Protein AF-A0A661KTC1-F1 (afdb_monomer)

Mean predicted aligned error: 4.04 Å

Structure (mmCIF, N/CA/C/O backbone):
data_AF-A0A661KTC1-F1
#
_entry.id   AF-A0A661KTC1-F1
#
loop_
_atom_site.group_PDB
_atom_site.id
_atom_site.type_symbol
_atom_site.label_atom_id
_atom_site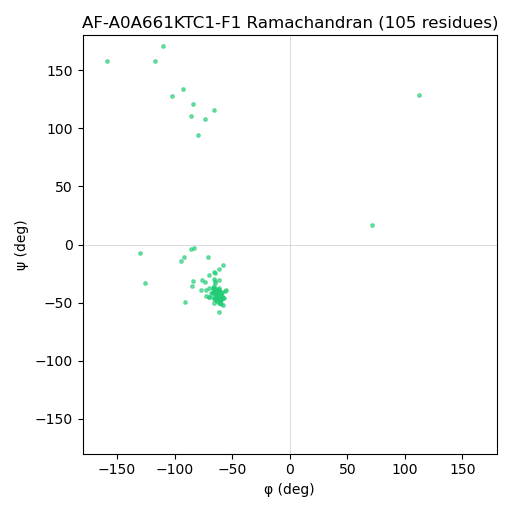.label_alt_id
_atom_site.label_comp_id
_atom_site.label_asym_id
_atom_site.label_entity_id
_atom_site.label_seq_id
_atom_site.pdbx_PDB_ins_code
_atom_site.Cartn_x
_atom_site.Cartn_y
_atom_site.Cartn_z
_atom_site.occupancy
_atom_site.B_iso_or_equiv
_atom_site.auth_seq_id
_atom_site.auth_comp_id
_atom_site.auth_asym_id
_atom_site.auth_atom_id
_atom_site.pdbx_PDB_model_num
ATOM 1 N N . ALA A 1 1 ? 2.554 10.749 15.827 1.00 70.44 1 ALA A N 1
ATOM 2 C CA . ALA A 1 1 ? 2.036 9.376 15.628 1.00 70.44 1 ALA A CA 1
ATOM 3 C C . ALA A 1 1 ? 2.575 8.736 14.343 1.00 70.44 1 ALA A C 1
ATOM 5 O O . ALA A 1 1 ? 3.370 7.815 14.450 1.00 70.44 1 ALA A O 1
ATOM 6 N N . VAL A 1 2 ? 2.234 9.248 13.149 1.00 86.50 2 VAL A N 1
ATOM 7 C CA . VAL A 1 2 ? 2.610 8.632 11.852 1.00 86.50 2 VAL A CA 1
ATOM 8 C C . VAL A 1 2 ? 4.127 8.470 11.661 1.00 86.50 2 VAL A C 1
ATOM 10 O O . VAL A 1 2 ? 4.590 7.361 11.417 1.00 86.50 2 VAL A O 1
ATOM 13 N N . GLY A 1 3 ? 4.915 9.537 11.845 1.00 90.12 3 GLY A N 1
ATOM 14 C CA . GLY A 1 3 ? 6.377 9.471 11.680 1.00 90.12 3 GLY A CA 1
ATOM 15 C C . GLY A 1 3 ? 7.072 8.503 12.649 1.00 90.12 3 GLY A C 1
ATOM 16 O O . GLY A 1 3 ? 7.975 7.777 12.253 1.00 90.12 3 GLY A O 1
ATOM 17 N N . GLY A 1 4 ? 6.595 8.421 13.896 1.00 93.75 4 GLY A N 1
ATOM 18 C CA . GLY A 1 4 ? 7.122 7.474 14.886 1.00 93.75 4 GLY A CA 1
ATOM 19 C C . GLY A 1 4 ? 6.837 6.014 14.519 1.00 93.75 4 GLY A C 1
ATOM 20 O O . GLY A 1 4 ? 7.722 5.172 14.628 1.00 93.75 4 GLY A O 1
ATOM 21 N N . GLY A 1 5 ? 5.634 5.718 14.012 1.00 89.88 5 GLY A N 1
ATOM 22 C CA . GLY A 1 5 ? 5.294 4.380 13.516 1.00 89.88 5 GLY A CA 1
ATOM 23 C C . GLY A 1 5 ? 6.127 3.969 12.298 1.00 89.88 5 GLY A C 1
ATOM 24 O O . GLY A 1 5 ? 6.586 2.830 12.225 1.00 89.88 5 GLY A O 1
ATOM 25 N N . LEU A 1 6 ? 6.386 4.908 11.379 1.00 90.31 6 LEU A N 1
ATOM 26 C CA . LEU A 1 6 ? 7.266 4.683 10.230 1.00 90.31 6 LEU A CA 1
ATOM 27 C C . LEU A 1 6 ? 8.693 4.334 10.672 1.00 90.31 6 LEU A C 1
ATOM 29 O O . LEU A 1 6 ? 9.260 3.366 10.173 1.00 90.31 6 LEU A O 1
ATOM 33 N N . MET A 1 7 ? 9.253 5.086 11.623 1.00 92.00 7 MET A N 1
ATOM 34 C CA . MET A 1 7 ? 10.597 4.822 12.146 1.00 92.00 7 MET A CA 1
ATOM 35 C C . MET A 1 7 ? 10.693 3.468 12.854 1.00 92.00 7 MET A C 1
ATOM 37 O O . MET A 1 7 ? 11.688 2.769 12.693 1.00 92.00 7 MET A O 1
ATOM 41 N N . ALA A 1 8 ? 9.664 3.083 13.611 1.00 92.88 8 ALA A N 1
ATOM 42 C CA . ALA A 1 8 ? 9.680 1.842 14.380 1.00 92.88 8 ALA A CA 1
ATOM 43 C C . ALA A 1 8 ? 9.435 0.584 13.524 1.00 92.88 8 ALA A C 1
ATOM 45 O O . ALA A 1 8 ? 10.062 -0.445 13.761 1.00 92.88 8 ALA A O 1
ATOM 46 N N . PHE A 1 9 ? 8.532 0.645 12.536 1.00 92.38 9 PHE A N 1
ATOM 47 C CA . PHE A 1 9 ? 8.034 -0.557 11.843 1.00 92.38 9 PHE A CA 1
ATOM 48 C C . PHE A 1 9 ? 8.072 -0.479 10.309 1.00 92.38 9 PHE A C 1
ATOM 50 O O . PHE A 1 9 ? 7.822 -1.480 9.634 1.00 92.38 9 PHE A O 1
ATOM 57 N N . GLY A 1 10 ? 8.397 0.680 9.732 1.00 90.50 10 GLY A N 1
ATOM 58 C CA . GLY A 1 10 ? 8.311 0.916 8.289 1.00 90.50 10 GLY A CA 1
ATOM 59 C C . GLY A 1 10 ? 9.340 0.162 7.447 1.00 90.50 10 GLY A C 1
ATOM 60 O O . GLY A 1 10 ? 9.064 -0.153 6.290 1.00 90.50 10 GLY A O 1
ATOM 61 N N . ALA A 1 11 ? 10.498 -0.178 8.018 1.00 92.12 11 ALA A N 1
ATOM 62 C CA . ALA A 1 11 ? 11.617 -0.772 7.282 1.00 92.12 11 ALA A CA 1
A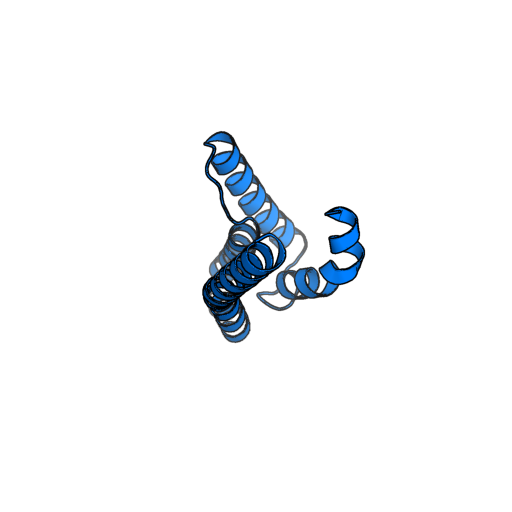TOM 63 C C . ALA A 1 11 ? 11.234 -2.063 6.530 1.00 92.12 11 ALA A C 1
ATOM 65 O O . ALA A 1 11 ? 11.620 -2.247 5.376 1.00 92.12 11 ALA A O 1
ATOM 66 N N . ASN A 1 12 ? 10.415 -2.924 7.142 1.00 90.69 12 ASN A N 1
ATOM 67 C CA . ASN A 1 12 ? 9.994 -4.194 6.538 1.00 90.69 12 ASN A CA 1
ATOM 68 C C . ASN A 1 12 ? 9.096 -3.990 5.305 1.00 90.69 12 ASN A C 1
ATOM 70 O O . ASN A 1 12 ? 9.202 -4.719 4.314 1.00 90.69 12 ASN A O 1
ATOM 74 N N . VAL A 1 13 ? 8.223 -2.979 5.353 1.00 91.00 13 VAL A N 1
ATOM 75 C CA . VAL A 1 13 ? 7.316 -2.648 4.246 1.00 91.00 13 VAL A CA 1
ATOM 76 C C . VAL A 1 13 ? 8.098 -2.006 3.104 1.00 91.00 13 VAL A C 1
ATOM 78 O O . VAL A 1 13 ? 7.935 -2.415 1.956 1.00 91.00 13 VAL A O 1
ATOM 81 N N . ILE A 1 14 ? 8.999 -1.070 3.424 1.00 92.38 14 ILE A N 1
ATOM 82 C CA . ILE A 1 14 ? 9.869 -0.411 2.438 1.00 92.38 14 ILE A CA 1
ATOM 83 C C . ILE A 1 14 ? 10.708 -1.452 1.696 1.00 92.38 14 ILE A C 1
ATOM 85 O O . ILE A 1 14 ? 10.737 -1.442 0.469 1.00 92.38 14 ILE A O 1
ATOM 89 N N . LYS A 1 15 ? 11.310 -2.403 2.420 1.00 91.50 15 LYS A N 1
ATOM 90 C CA . LYS A 1 15 ? 12.074 -3.498 1.812 1.00 91.50 15 LYS A CA 1
ATOM 91 C C . LYS A 1 15 ? 11.218 -4.349 0.871 1.00 91.50 15 LYS A C 1
ATOM 93 O O . LYS A 1 15 ? 11.641 -4.688 -0.228 1.00 91.50 15 LYS A O 1
ATOM 98 N N . THR A 1 16 ? 9.986 -4.661 1.274 1.00 90.50 16 THR A N 1
ATOM 99 C CA . THR A 1 16 ? 9.081 -5.475 0.450 1.00 90.50 16 THR A CA 1
ATOM 100 C C . THR A 1 16 ? 8.722 -4.792 -0.863 1.00 90.50 16 THR A C 1
ATOM 102 O O . THR A 1 16 ? 8.768 -5.430 -1.911 1.00 90.50 16 THR A O 1
ATOM 105 N N . ILE A 1 17 ? 8.414 -3.499 -0.823 1.00 90.69 17 ILE A N 1
ATOM 106 C CA . ILE A 1 17 ? 8.074 -2.736 -2.029 1.00 90.69 17 ILE A CA 1
ATOM 107 C C . ILE A 1 17 ? 9.324 -2.491 -2.889 1.00 90.69 17 ILE A C 1
ATOM 109 O O . ILE A 1 17 ? 9.245 -2.578 -4.111 1.00 90.69 17 ILE A O 1
ATOM 113 N N . GLY A 1 18 ? 10.464 -2.209 -2.252 1.00 87.56 18 GLY A N 1
ATOM 114 C CA . GLY A 1 18 ? 11.716 -1.840 -2.913 1.00 87.56 18 GLY A CA 1
ATOM 115 C C . GLY A 1 18 ? 12.445 -2.992 -3.603 1.00 87.56 18 GLY A C 1
ATOM 116 O O . GLY A 1 18 ? 13.098 -2.770 -4.620 1.00 87.56 18 GLY A O 1
ATOM 117 N N . GLU A 1 19 ? 12.341 -4.207 -3.059 1.00 88.62 19 GLU A N 1
ATOM 118 C CA . GLU A 1 19 ? 13.190 -5.332 -3.475 1.00 88.62 19 GLU A CA 1
ATOM 119 C C . GLU A 1 19 ? 12.397 -6.578 -3.891 1.00 88.62 19 GLU A C 1
ATOM 121 O O . GLU A 1 19 ? 12.832 -7.304 -4.782 1.00 88.62 19 GLU A O 1
ATOM 126 N N . ASN A 1 20 ? 11.238 -6.846 -3.275 1.00 89.31 20 ASN A N 1
ATOM 127 C CA . ASN A 1 20 ? 10.597 -8.165 -3.374 1.00 89.31 20 ASN A CA 1
ATOM 128 C C . ASN A 1 20 ? 9.531 -8.282 -4.478 1.00 89.31 20 ASN A C 1
ATOM 130 O O . ASN A 1 20 ? 9.107 -9.393 -4.774 1.00 89.31 20 ASN A O 1
ATOM 134 N N . ILE A 1 21 ? 9.053 -7.178 -5.065 1.00 89.56 21 ILE A N 1
ATOM 135 C CA . ILE A 1 21 ? 8.018 -7.222 -6.122 1.00 89.56 21 ILE A CA 1
ATOM 136 C C . ILE A 1 21 ? 8.653 -7.302 -7.514 1.00 89.56 21 ILE A C 1
ATOM 138 O O . ILE A 1 21 ? 8.254 -8.116 -8.345 1.00 89.56 21 ILE A O 1
ATOM 142 N N . THR A 1 22 ? 9.615 -6.421 -7.778 1.00 91.31 22 THR A N 1
ATOM 143 C CA . THR A 1 22 ? 10.382 -6.327 -9.024 1.00 91.31 22 THR A CA 1
ATOM 144 C C . THR A 1 22 ? 11.682 -5.586 -8.731 1.00 91.31 22 THR A C 1
ATOM 146 O O . THR A 1 22 ? 11.755 -4.799 -7.794 1.00 91.31 22 THR A O 1
ATOM 149 N N . GLU A 1 23 ? 12.698 -5.774 -9.569 1.00 88.50 23 GLU A N 1
ATOM 150 C CA . GLU A 1 23 ? 13.958 -5.034 -9.474 1.00 88.50 23 GLU A CA 1
ATOM 151 C C . GLU A 1 23 ? 13.752 -3.530 -9.755 1.00 88.50 23 GLU A C 1
ATOM 153 O O . GLU A 1 23 ? 13.420 -3.122 -10.883 1.00 88.50 23 GLU A O 1
ATOM 158 N N . ILE A 1 24 ? 14.005 -2.700 -8.740 1.00 90.25 24 ILE A N 1
ATOM 159 C CA . ILE A 1 24 ? 13.904 -1.239 -8.807 1.00 90.25 24 ILE A CA 1
ATOM 160 C C . ILE A 1 24 ? 15.300 -0.616 -8.929 1.00 90.25 24 ILE A C 1
ATOM 162 O O . ILE A 1 24 ? 16.188 -0.861 -8.122 1.00 90.25 24 ILE A O 1
ATOM 166 N N . ASN A 1 25 ? 15.473 0.239 -9.939 1.00 92.12 25 ASN A N 1
ATOM 167 C CA . ASN A 1 25 ? 16.611 1.152 -10.059 1.00 92.12 25 ASN A CA 1
ATOM 168 C C . ASN A 1 25 ? 16.124 2.603 -9.838 1.00 92.12 25 ASN A C 1
ATOM 170 O O . ASN A 1 25 ? 14.911 2.825 -9.818 1.00 92.12 25 ASN A O 1
ATOM 174 N N . PRO A 1 26 ? 17.010 3.609 -9.708 1.00 94.62 26 PRO A N 1
ATOM 175 C CA . PRO A 1 26 ? 16.590 4.982 -9.407 1.00 94.62 26 PRO A CA 1
ATOM 176 C C . PRO A 1 26 ? 15.563 5.568 -10.390 1.00 94.62 26 PRO A C 1
ATOM 178 O O . PRO A 1 26 ? 14.610 6.216 -9.968 1.00 94.62 26 PRO A O 1
ATOM 181 N N . ILE A 1 27 ? 15.703 5.287 -11.691 1.00 94.69 27 ILE A N 1
ATOM 182 C CA . ILE A 1 27 ? 14.773 5.769 -12.726 1.00 94.69 27 ILE A CA 1
ATOM 183 C C . ILE A 1 27 ? 13.393 5.123 -12.552 1.00 94.69 27 ILE A C 1
ATOM 185 O O . ILE A 1 27 ? 12.372 5.802 -12.582 1.00 94.69 27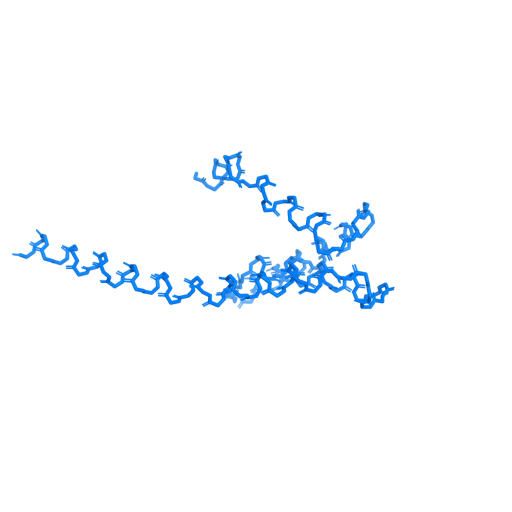 ILE A O 1
ATOM 189 N N . ARG A 1 28 ? 13.351 3.809 -12.319 1.00 93.62 28 ARG A N 1
ATOM 190 C CA . ARG A 1 28 ? 12.106 3.065 -12.092 1.00 93.62 28 ARG A CA 1
ATOM 191 C C . ARG A 1 28 ? 11.423 3.480 -10.796 1.00 93.62 28 ARG A C 1
ATOM 193 O O . ARG A 1 28 ? 10.206 3.624 -10.784 1.00 93.62 28 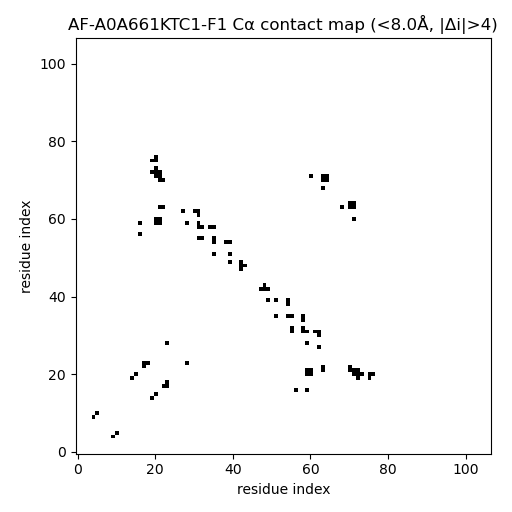ARG A O 1
ATOM 200 N N . GLY A 1 29 ? 12.203 3.694 -9.738 1.00 94.50 29 GLY A N 1
ATOM 201 C CA . GLY A 1 29 ? 11.708 4.209 -8.465 1.00 94.50 29 GLY A CA 1
ATOM 202 C C . GLY A 1 29 ? 11.058 5.577 -8.647 1.00 94.50 29 GLY A C 1
ATOM 203 O O . GLY A 1 29 ? 9.929 5.774 -8.211 1.00 94.50 29 GLY A O 1
ATOM 204 N N . PHE A 1 30 ? 11.709 6.477 -9.391 1.00 96.06 30 PHE A N 1
ATOM 205 C CA . PHE A 1 30 ? 11.130 7.772 -9.743 1.00 96.06 30 PHE A CA 1
ATOM 206 C C . PHE A 1 30 ? 9.821 7.630 -10.531 1.00 96.06 30 PHE A C 1
ATOM 208 O O . PHE A 1 30 ? 8.831 8.264 -10.179 1.00 96.06 30 PHE A O 1
ATOM 215 N N . CYS A 1 31 ? 9.778 6.779 -11.561 1.00 95.81 31 CYS A N 1
ATOM 216 C CA . CYS A 1 31 ? 8.556 6.552 -12.337 1.00 95.81 31 CYS A CA 1
ATOM 217 C C . CYS A 1 31 ? 7.407 6.002 -11.476 1.00 95.81 31 CYS A C 1
ATOM 219 O O . CYS A 1 31 ? 6.273 6.463 -11.611 1.00 95.81 31 CYS A O 1
ATOM 221 N N . ALA A 1 32 ? 7.691 5.038 -10.594 1.00 96.50 32 ALA A N 1
ATOM 222 C CA . ALA A 1 32 ? 6.694 4.459 -9.700 1.00 96.50 32 ALA A CA 1
ATOM 223 C C . ALA A 1 32 ? 6.155 5.503 -8.710 1.00 96.50 32 ALA A C 1
ATOM 225 O O . ALA A 1 32 ? 4.940 5.636 -8.567 1.00 96.50 32 ALA A O 1
ATOM 226 N N . GLU A 1 33 ? 7.039 6.285 -8.086 1.00 96.56 33 GLU A N 1
ATOM 227 C CA . GLU A 1 33 ? 6.648 7.325 -7.131 1.00 96.56 33 GLU A CA 1
ATOM 228 C C . GLU A 1 33 ? 5.881 8.462 -7.817 1.00 96.56 33 GLU A C 1
ATOM 230 O O . GLU A 1 33 ? 4.868 8.925 -7.303 1.00 96.56 33 GLU A O 1
ATOM 235 N N . PHE A 1 34 ? 6.303 8.877 -9.014 1.00 98.00 34 PHE A N 1
ATOM 236 C CA . PHE A 1 34 ? 5.614 9.912 -9.784 1.00 98.00 34 PHE A CA 1
ATOM 237 C C . PHE A 1 34 ? 4.197 9.480 -10.182 1.00 98.00 34 PHE A C 1
ATOM 239 O O . PHE A 1 34 ? 3.243 10.248 -10.019 1.00 98.00 34 PHE A O 1
ATOM 246 N N . GLY A 1 35 ? 4.038 8.243 -10.666 1.00 97.69 35 GLY A N 1
ATOM 247 C CA . GLY A 1 35 ? 2.726 7.677 -10.985 1.00 97.69 35 GLY A CA 1
ATOM 248 C C . GLY A 1 35 ? 1.827 7.580 -9.750 1.00 97.69 35 GLY A C 1
ATOM 249 O O . GLY A 1 35 ? 0.654 7.975 -9.792 1.00 97.69 35 GLY A O 1
ATOM 250 N N . ALA A 1 36 ? 2.396 7.139 -8.627 1.00 98.00 36 ALA A N 1
ATOM 251 C CA . ALA A 1 36 ? 1.673 7.034 -7.372 1.00 98.00 36 ALA A CA 1
ATOM 252 C C . ALA A 1 36 ? 1.243 8.406 -6.835 1.00 98.00 36 ALA A C 1
ATOM 254 O O . ALA A 1 36 ? 0.060 8.615 -6.560 1.00 98.00 36 ALA A O 1
ATOM 255 N N . ALA A 1 37 ? 2.169 9.361 -6.749 1.00 98.06 37 ALA A N 1
ATOM 256 C CA . ALA A 1 37 ? 1.914 10.715 -6.271 1.00 98.06 37 ALA A CA 1
ATOM 257 C C . ALA A 1 37 ? 0.880 11.443 -7.136 1.00 98.06 37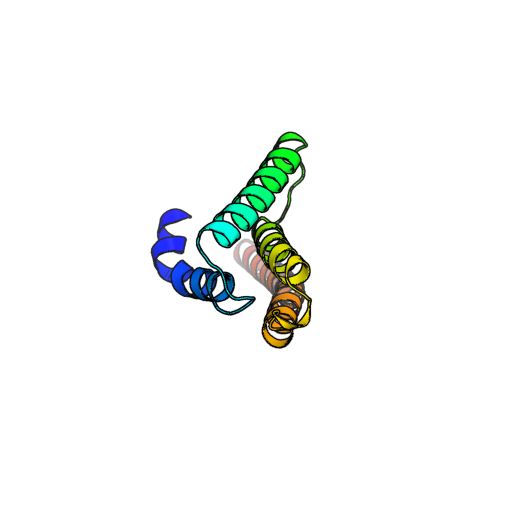 ALA A C 1
ATOM 259 O O . ALA A 1 37 ? -0.026 12.079 -6.597 1.00 98.06 37 ALA A O 1
ATOM 260 N N . THR A 1 38 ? 0.960 11.302 -8.463 1.00 98.19 38 THR A N 1
ATOM 261 C CA . THR A 1 38 ? -0.024 11.886 -9.387 1.00 98.19 38 THR A CA 1
ATOM 262 C C . THR A 1 38 ? -1.419 11.329 -9.115 1.00 98.19 38 THR A C 1
ATOM 264 O O . THR A 1 38 ? -2.368 12.095 -8.943 1.00 98.19 38 THR A O 1
ATOM 267 N N . THR A 1 39 ? -1.545 10.005 -9.004 1.00 97.88 39 THR A N 1
ATOM 268 C CA . THR A 1 39 ? -2.827 9.340 -8.722 1.00 97.88 39 THR A CA 1
ATOM 269 C C . THR A 1 39 ? -3.393 9.777 -7.372 1.00 97.88 39 THR A C 1
ATOM 271 O O . THR A 1 39 ? -4.559 10.160 -7.279 1.00 97.88 39 THR A O 1
ATOM 274 N N . ILE A 1 40 ? -2.559 9.781 -6.328 1.00 98.12 40 ILE A N 1
ATOM 275 C CA . ILE A 1 40 ? -2.954 10.205 -4.980 1.00 98.12 40 ILE A CA 1
ATOM 276 C C . ILE A 1 40 ? -3.419 11.657 -4.989 1.00 98.12 40 ILE A C 1
ATOM 278 O O . ILE A 1 40 ? -4.471 11.958 -4.423 1.00 98.12 40 ILE A O 1
ATOM 282 N N . LEU A 1 41 ? -2.681 12.551 -5.646 1.00 98.00 41 LEU A N 1
ATOM 283 C CA . LEU A 1 41 ? -3.018 13.967 -5.703 1.00 98.00 41 LEU A CA 1
ATOM 284 C C . LEU A 1 41 ? -4.338 14.199 -6.442 1.00 98.00 41 LEU A C 1
ATOM 286 O O . LEU A 1 41 ? -5.193 14.921 -5.931 1.00 98.00 41 LEU A O 1
ATOM 290 N N . VAL A 1 42 ? -4.536 13.562 -7.598 1.00 98.31 42 VAL A N 1
ATOM 291 C CA . VAL A 1 42 ? -5.782 13.673 -8.371 1.00 98.31 42 VAL A CA 1
ATOM 292 C C . VAL A 1 42 ? -6.973 13.173 -7.553 1.00 98.31 42 VAL A C 1
ATOM 294 O O . VAL A 1 42 ? -7.945 13.908 -7.387 1.00 98.31 42 VAL A O 1
ATOM 297 N N . CYS A 1 43 ? -6.894 11.976 -6.968 1.00 97.94 43 CYS A N 1
ATOM 298 C CA . CYS A 1 43 ? -7.978 11.439 -6.143 1.00 97.94 43 CYS A CA 1
ATOM 299 C C . CYS A 1 43 ? -8.245 12.294 -4.898 1.00 97.94 43 CYS A C 1
ATOM 301 O O . CYS A 1 43 ? -9.405 12.521 -4.557 1.00 97.94 43 CYS A O 1
ATOM 303 N N . SER A 1 44 ? -7.196 12.830 -4.266 1.00 97.25 44 SER A N 1
ATOM 304 C CA . SER A 1 44 ? -7.330 13.725 -3.109 1.00 97.25 44 SER A CA 1
ATOM 305 C C . SER A 1 44 ? -8.044 15.022 -3.487 1.00 97.25 44 SER A C 1
ATOM 307 O O . SER A 1 44 ? -8.906 15.489 -2.748 1.00 97.25 44 SER A O 1
ATOM 309 N N . ARG A 1 45 ? -7.742 15.590 -4.665 1.00 97.69 45 ARG A N 1
ATOM 310 C CA . ARG A 1 45 ? -8.440 16.778 -5.184 1.00 97.69 45 ARG A CA 1
ATOM 311 C C . ARG A 1 45 ? -9.911 16.513 -5.499 1.00 97.69 45 ARG A C 1
ATOM 313 O O . ARG A 1 45 ? -10.712 17.432 -5.377 1.00 97.69 45 ARG A O 1
ATOM 320 N N . LEU A 1 46 ? -10.253 15.283 -5.875 1.00 97.81 46 LEU A N 1
ATOM 321 C CA . LEU A 1 46 ? -11.632 14.839 -6.096 1.00 97.81 46 LEU A CA 1
ATOM 322 C C . LEU A 1 46 ? -12.353 14.430 -4.798 1.00 97.81 46 LEU A C 1
ATOM 324 O O . LEU A 1 46 ? -13.527 14.078 -4.847 1.00 97.81 46 LEU A O 1
ATOM 328 N N . GLY A 1 47 ? -11.674 14.457 -3.646 1.00 96.88 47 GLY A N 1
ATOM 329 C CA . GLY A 1 47 ? -12.246 14.053 -2.358 1.00 96.88 47 GLY A CA 1
ATOM 330 C C . GLY A 1 47 ? -12.466 12.543 -2.211 1.00 96.88 47 GLY A C 1
ATOM 331 O O . GLY A 1 47 ? -13.211 12.121 -1.328 1.00 96.88 47 GLY A O 1
ATOM 332 N N . LEU A 1 48 ? -11.842 11.720 -3.059 1.00 97.38 48 LEU A N 1
ATOM 333 C CA . LEU A 1 48 ? -12.001 10.267 -3.032 1.00 97.38 48 LEU A CA 1
ATOM 334 C C . LEU A 1 48 ? -11.051 9.640 -1.998 1.00 97.38 48 LEU A C 1
ATOM 336 O O . LEU A 1 48 ? -9.831 9.778 -2.140 1.00 97.38 48 LEU A O 1
ATOM 340 N N . PRO A 1 49 ? -11.562 8.914 -0.984 1.00 95.62 49 PRO A N 1
ATOM 341 C CA . PRO A 1 49 ? -10.714 8.203 -0.039 1.00 95.62 49 PRO A CA 1
ATOM 342 C C . PRO A 1 49 ? -10.124 6.965 -0.717 1.00 95.62 49 PRO A C 1
ATOM 344 O O . PRO A 1 49 ? -10.823 5.986 -0.976 1.00 95.62 49 PRO A O 1
ATOM 347 N N . ILE A 1 50 ? -8.825 7.007 -1.006 1.00 96.75 50 ILE A N 1
ATOM 348 C CA . ILE A 1 50 ? -8.110 5.895 -1.637 1.00 96.75 50 ILE A CA 1
ATOM 349 C C . ILE A 1 50 ? -7.013 5.343 -0.729 1.00 96.75 50 ILE A C 1
ATOM 351 O O . ILE A 1 50 ? -6.481 6.030 0.143 1.00 96.75 50 ILE A O 1
ATOM 355 N N . SER A 1 51 ? -6.625 4.092 -0.971 1.00 95.94 51 SER A N 1
ATOM 356 C CA . SER A 1 51 ? -5.485 3.483 -0.293 1.00 95.94 51 SER A CA 1
ATOM 357 C C . SER A 1 51 ? -4.183 3.811 -1.022 1.00 95.94 51 SER A C 1
ATOM 359 O O . SER A 1 51 ? -3.916 3.284 -2.103 1.00 95.94 51 SER A O 1
ATOM 361 N N . THR A 1 52 ? -3.332 4.630 -0.403 1.00 94.88 52 THR A N 1
ATOM 362 C CA . THR A 1 52 ? -2.003 4.973 -0.939 1.00 94.88 52 THR A CA 1
ATOM 363 C C . THR A 1 52 ? -1.100 3.741 -1.090 1.00 94.88 52 THR A C 1
ATOM 365 O O . THR A 1 52 ? -0.315 3.671 -2.032 1.00 94.88 52 THR A O 1
ATOM 368 N N . THR A 1 53 ? -1.268 2.718 -0.239 1.00 94.50 53 THR A N 1
ATOM 369 C CA . THR A 1 53 ? -0.554 1.432 -0.341 1.00 94.50 53 THR A CA 1
ATOM 370 C C . THR A 1 53 ? -0.891 0.677 -1.628 1.00 94.50 53 THR A C 1
ATOM 372 O O . THR A 1 53 ? 0.011 0.168 -2.288 1.00 94.50 53 THR A O 1
ATOM 375 N N . HIS A 1 54 ? -2.167 0.629 -2.023 1.00 96.06 54 HIS A N 1
ATOM 376 C CA . HIS A 1 54 ? -2.561 -0.018 -3.279 1.00 96.06 54 HIS A CA 1
ATOM 377 C C . HIS A 1 54 ? -2.025 0.747 -4.488 1.00 96.06 54 HIS A C 1
ATOM 379 O O . HIS A 1 54 ? -1.592 0.136 -5.462 1.00 96.06 54 HIS A O 1
ATOM 385 N N . VAL A 1 55 ? -2.010 2.079 -4.411 1.00 97.69 55 VAL A N 1
ATOM 386 C CA . VAL A 1 55 ? -1.508 2.926 -5.494 1.00 97.69 55 VAL A CA 1
ATOM 387 C C . VAL A 1 55 ? -0.013 2.711 -5.737 1.00 97.69 55 VAL A C 1
ATOM 389 O O . VAL A 1 55 ? 0.387 2.519 -6.888 1.00 97.69 55 VAL A O 1
ATOM 392 N N . ILE A 1 56 ? 0.821 2.709 -4.689 1.00 96.62 56 ILE A N 1
ATOM 393 C CA . ILE A 1 56 ? 2.267 2.506 -4.867 1.00 96.62 56 ILE A CA 1
ATOM 394 C C . ILE A 1 56 ? 2.583 1.077 -5.323 1.00 96.62 56 ILE A C 1
ATOM 396 O O . ILE A 1 56 ? 3.362 0.905 -6.257 1.00 96.62 56 ILE A O 1
ATOM 400 N N . VAL A 1 57 ? 1.921 0.056 -4.761 1.00 96.56 57 VAL A N 1
ATOM 401 C CA . VAL A 1 57 ? 2.082 -1.337 -5.218 1.00 96.56 57 VAL A CA 1
ATOM 402 C C . VAL A 1 57 ? 1.653 -1.473 -6.679 1.00 96.56 57 VAL A C 1
ATOM 404 O O . VAL A 1 57 ? 2.386 -2.055 -7.472 1.00 96.56 57 VAL A O 1
ATOM 407 N N . GLY A 1 58 ? 0.522 -0.881 -7.070 1.00 96.38 58 GLY A N 1
ATOM 408 C CA . GLY A 1 58 ? 0.061 -0.863 -8.459 1.00 96.38 58 GLY A CA 1
ATOM 409 C C . GLY A 1 58 ? 1.034 -0.155 -9.404 1.00 96.38 58 GLY A C 1
ATOM 410 O O . GLY A 1 58 ? 1.293 -0.652 -10.497 1.00 96.38 58 GLY A O 1
ATOM 411 N N . SER A 1 59 ? 1.640 0.952 -8.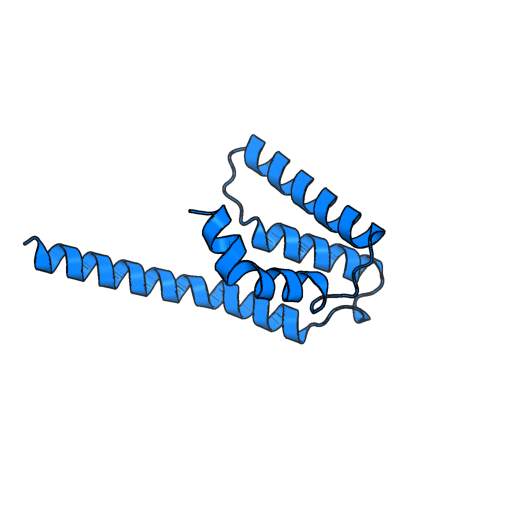969 1.00 96.81 59 SER A N 1
ATOM 412 C CA . SER A 1 59 ? 2.648 1.683 -9.752 1.00 96.81 59 SER A CA 1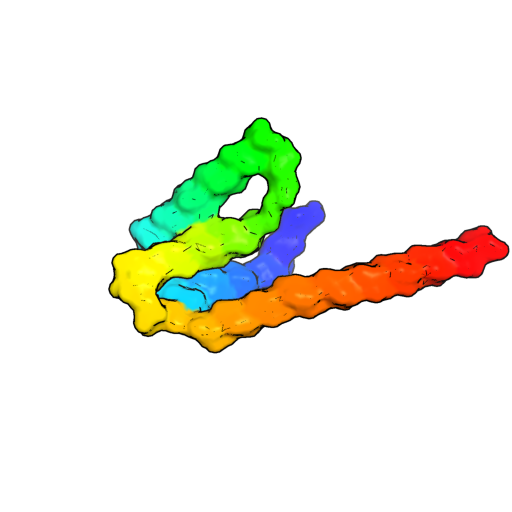
ATOM 413 C C . SER A 1 59 ? 3.932 0.863 -9.934 1.00 96.81 59 SER A C 1
ATOM 415 O O . SER A 1 59 ? 4.467 0.793 -11.041 1.00 96.81 59 SER A O 1
ATOM 417 N N . VAL A 1 60 ? 4.384 0.169 -8.880 1.00 95.56 60 VAL A N 1
ATOM 418 C CA . VAL A 1 60 ? 5.527 -0.763 -8.922 1.00 95.56 60 VAL A CA 1
ATOM 419 C C . VAL A 1 60 ? 5.234 -1.976 -9.815 1.00 95.56 60 VAL A C 1
ATOM 421 O O . VAL A 1 60 ? 6.084 -2.407 -10.591 1.00 95.56 60 VAL A O 1
ATOM 424 N N . VAL A 1 61 ? 4.015 -2.511 -9.775 1.00 95.69 61 VAL A N 1
ATOM 425 C CA . VAL A 1 61 ? 3.593 -3.568 -10.704 1.00 95.69 61 VAL A CA 1
ATOM 426 C C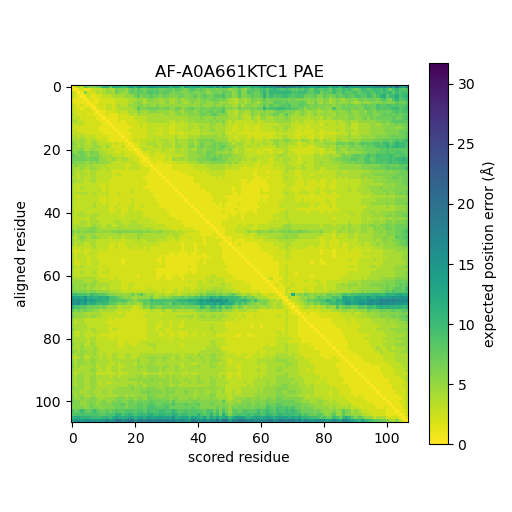 . VAL A 1 61 ? 3.573 -3.044 -12.140 1.00 95.69 61 VAL A C 1
ATOM 428 O O . VAL A 1 61 ? 4.081 -3.717 -13.033 1.00 95.69 61 VAL A O 1
ATOM 431 N N . GLY A 1 62 ? 3.067 -1.830 -12.367 1.00 94.81 62 GLY A N 1
ATOM 432 C CA . GLY A 1 62 ? 3.014 -1.193 -13.683 1.00 94.81 62 GLY A CA 1
ATOM 433 C C . GLY A 1 62 ? 4.387 -1.062 -14.346 1.00 94.81 62 GLY A C 1
ATOM 434 O O . GLY A 1 62 ? 4.542 -1.452 -15.505 1.00 94.81 62 GLY A O 1
ATOM 435 N N . ILE A 1 63 ? 5.409 -0.606 -13.608 1.00 94.56 63 ILE A N 1
ATOM 436 C CA . ILE A 1 63 ? 6.788 -0.553 -14.134 1.00 94.56 63 ILE A CA 1
ATOM 437 C C . ILE A 1 63 ? 7.359 -1.952 -14.422 1.00 94.56 63 ILE A C 1
ATOM 439 O O . ILE A 1 63 ? 8.156 -2.100 -15.347 1.00 94.56 63 ILE A O 1
ATOM 443 N N . GLY A 1 64 ? 6.964 -2.978 -13.658 1.00 92.06 64 GLY A N 1
ATOM 444 C CA . GLY A 1 64 ? 7.382 -4.360 -13.893 1.00 92.06 64 GLY A CA 1
ATOM 445 C C . GLY A 1 64 ? 6.739 -4.932 -15.155 1.00 92.06 64 GLY A C 1
ATOM 446 O O . GLY A 1 64 ? 7.432 -5.471 -16.011 1.00 92.06 64 GLY A O 1
ATOM 447 N N . ILE A 1 65 ? 5.434 -4.712 -15.345 1.00 93.69 65 ILE A N 1
ATOM 448 C CA . ILE A 1 65 ? 4.722 -5.106 -16.570 1.00 93.69 65 ILE A CA 1
ATOM 449 C C . ILE A 1 65 ? 5.340 -4.431 -17.799 1.00 93.69 65 ILE A C 1
ATOM 451 O O . ILE A 1 65 ? 5.535 -5.097 -18.814 1.00 93.69 65 ILE A O 1
ATOM 455 N N . ALA A 1 66 ? 5.720 -3.152 -17.704 1.00 91.75 66 ALA A N 1
ATOM 456 C CA . ALA A 1 66 ? 6.369 -2.424 -18.797 1.00 91.75 66 ALA A CA 1
ATOM 457 C C . ALA A 1 66 ? 7.719 -3.033 -19.238 1.00 91.75 66 ALA A C 1
ATOM 459 O O . ALA A 1 66 ? 8.157 -2.795 -20.361 1.00 91.75 66 ALA A O 1
ATOM 460 N N . ARG A 1 67 ? 8.373 -3.837 -18.386 1.00 86.56 67 ARG A N 1
ATOM 461 C CA . ARG A 1 67 ? 9.593 -4.600 -18.720 1.00 86.56 67 ARG A CA 1
ATOM 462 C C . ARG A 1 67 ? 9.318 -6.020 -19.222 1.00 86.56 67 ARG A C 1
ATOM 464 O O . ARG A 1 67 ? 10.243 -6.677 -19.693 1.00 86.56 67 ARG A O 1
ATOM 471 N N . GLY A 1 68 ? 8.081 -6.489 -19.099 1.00 85.62 68 GLY A N 1
ATOM 472 C CA . GLY A 1 68 ? 7.673 -7.871 -19.320 1.00 85.62 68 GLY A CA 1
ATOM 473 C C . GLY A 1 68 ? 7.234 -8.540 -18.018 1.00 85.62 68 GLY A C 1
ATOM 474 O O . GLY A 1 68 ? 7.961 -8.560 -17.029 1.00 85.62 68 GLY A O 1
ATOM 475 N N . ALA A 1 69 ? 6.050 -9.157 -18.032 1.00 79.44 69 ALA A N 1
ATOM 476 C CA . ALA A 1 69 ? 5.405 -9.730 -16.844 1.00 79.44 69 ALA A CA 1
ATOM 477 C C . ALA A 1 69 ? 6.234 -10.802 -16.099 1.00 79.44 69 ALA A C 1
ATOM 479 O O . ALA A 1 69 ? 5.958 -11.082 -14.937 1.00 79.44 69 ALA A O 1
ATOM 480 N N . GLY A 1 70 ? 7.261 -11.376 -16.737 1.00 82.88 70 GLY A N 1
ATOM 481 C CA . GLY A 1 70 ? 8.179 -12.335 -16.118 1.00 82.88 70 GLY A CA 1
ATOM 482 C C . GLY A 1 70 ? 9.141 -11.739 -15.081 1.00 82.88 70 GLY A C 1
ATOM 483 O O . GLY A 1 70 ? 9.793 -12.502 -14.378 1.00 82.88 70 GLY A O 1
ATOM 484 N N . THR A 1 71 ? 9.242 -10.409 -14.955 1.00 86.00 71 THR A N 1
ATOM 485 C CA . THR A 1 71 ? 10.092 -9.769 -13.930 1.00 86.00 71 THR A CA 1
ATOM 486 C C . THR A 1 71 ? 9.400 -9.602 -12.575 1.00 86.00 71 THR A C 1
ATOM 488 O O . THR A 1 71 ? 10.014 -9.088 -11.643 1.00 86.00 71 THR A O 1
ATOM 491 N N . LEU A 1 72 ? 8.118 -9.967 -12.477 1.00 93.00 72 LEU A N 1
ATOM 492 C CA . LEU A 1 72 ? 7.312 -9.818 -11.269 1.00 93.00 72 LEU A CA 1
ATOM 493 C C . LEU A 1 72 ? 7.358 -11.085 -10.415 1.00 93.00 72 LEU A C 1
ATOM 495 O O . LEU A 1 72 ? 7.093 -12.183 -10.909 1.00 93.00 72 LEU A O 1
ATOM 499 N N . ASP A 1 73 ? 7.562 -10.926 -9.108 1.00 93.31 73 ASP A N 1
ATOM 500 C CA . ASP A 1 73 ? 7.327 -12.016 -8.164 1.00 93.31 73 ASP A CA 1
ATOM 501 C C . ASP A 1 73 ? 5.821 -12.140 -7.861 1.00 93.31 73 ASP A C 1
ATOM 503 O O . ASP A 1 73 ? 5.246 -11.478 -6.987 1.00 93.31 73 ASP A O 1
ATOM 507 N N . LEU A 1 74 ? 5.159 -13.029 -8.605 1.00 93.31 74 LEU A N 1
ATOM 508 C CA . LEU A 1 74 ? 3.729 -13.304 -8.450 1.00 93.31 74 LEU A CA 1
ATOM 509 C C . LEU A 1 74 ? 3.382 -13.942 -7.099 1.00 93.31 74 LEU A C 1
ATOM 511 O O . LEU A 1 74 ? 2.242 -13.821 -6.641 1.00 93.31 74 LEU A O 1
ATOM 515 N N . ARG A 1 75 ? 4.334 -14.613 -6.440 1.00 95.19 75 ARG A N 1
ATOM 516 C CA . ARG A 1 75 ? 4.109 -15.203 -5.115 1.00 95.19 75 ARG A CA 1
ATOM 517 C C . ARG A 1 75 ? 3.983 -14.098 -4.074 1.00 95.19 75 ARG A C 1
ATOM 519 O O . ARG A 1 75 ? 3.056 -14.139 -3.263 1.00 95.19 75 ARG A O 1
ATOM 526 N N . ILE A 1 76 ? 4.868 -13.105 -4.122 1.00 94.06 76 ILE A N 1
ATOM 527 C CA . ILE A 1 76 ? 4.805 -11.934 -3.241 1.00 94.06 76 ILE A CA 1
ATOM 528 C C . ILE A 1 76 ? 3.533 -11.132 -3.513 1.00 94.06 76 ILE A C 1
ATOM 530 O O . ILE A 1 76 ? 2.801 -10.830 -2.570 1.00 94.06 76 ILE A O 1
ATOM 534 N N . LEU A 1 77 ? 3.202 -10.873 -4.780 1.00 94.25 77 LEU A N 1
ATOM 535 C CA . LEU A 1 77 ? 1.964 -10.170 -5.136 1.00 94.25 77 LEU A CA 1
ATOM 536 C C . LEU A 1 77 ? 0.715 -10.894 -4.629 1.00 94.25 77 LEU A C 1
ATOM 538 O O . LEU A 1 77 ? -0.158 -10.268 -4.030 1.00 94.25 77 LEU A O 1
ATOM 542 N N . LYS A 1 78 ? 0.651 -12.219 -4.786 1.00 95.81 78 LYS A N 1
ATOM 543 C CA . LYS A 1 78 ? -0.441 -13.026 -4.233 1.00 95.81 78 LYS A CA 1
ATOM 544 C C . LYS A 1 78 ? -0.538 -12.877 -2.712 1.00 95.81 78 LYS A C 1
ATOM 546 O O . LYS A 1 78 ? -1.639 -12.692 -2.198 1.00 95.81 78 LYS A O 1
ATOM 551 N N . ASN A 1 79 ? 0.584 -12.937 -1.995 1.00 95.75 79 ASN A N 1
ATOM 552 C CA . ASN A 1 79 ? 0.599 -12.767 -0.539 1.00 95.75 79 ASN A CA 1
ATOM 553 C C . ASN A 1 79 ? 0.109 -11.372 -0.122 1.00 95.75 79 ASN A C 1
ATOM 555 O O . ASN A 1 79 ? -0.667 -11.259 0.828 1.00 95.75 79 ASN A O 1
ATOM 559 N N . ILE A 1 80 ? 0.503 -10.328 -0.856 1.00 95.38 80 ILE A N 1
ATOM 560 C CA . ILE A 1 80 ? 0.027 -8.958 -0.637 1.00 95.38 80 ILE A CA 1
ATOM 561 C C . ILE A 1 80 ? -1.494 -8.888 -0.835 1.00 95.38 80 ILE A C 1
ATOM 563 O O . ILE A 1 80 ? -2.200 -8.438 0.068 1.00 95.38 80 ILE A O 1
ATOM 567 N N . CYS A 1 81 ? -2.022 -9.410 -1.944 1.00 95.75 81 CYS A N 1
ATOM 568 C CA . CYS A 1 81 ? -3.465 -9.424 -2.206 1.00 95.75 81 CYS A CA 1
ATOM 569 C C . CYS A 1 81 ? -4.252 -10.188 -1.129 1.00 95.75 81 CYS A C 1
ATOM 571 O O . CYS A 1 81 ? -5.297 -9.721 -0.676 1.00 95.75 81 CYS A O 1
ATOM 573 N N . ILE A 1 82 ? -3.740 -11.338 -0.676 1.00 96.88 82 ILE A N 1
ATOM 574 C CA . ILE A 1 82 ? -4.349 -12.094 0.428 1.00 96.88 82 ILE A CA 1
ATOM 575 C C . ILE A 1 82 ? -4.352 -11.250 1.707 1.00 96.88 82 ILE A C 1
ATOM 577 O O . ILE A 1 82 ? -5.366 -11.206 2.399 1.00 96.88 82 ILE A O 1
ATOM 581 N N . SER A 1 83 ? -3.264 -10.535 2.008 1.00 95.50 83 SER A N 1
ATOM 582 C CA . SER A 1 83 ? -3.198 -9.669 3.192 1.00 95.50 83 SER A CA 1
ATOM 583 C C . SER A 1 83 ? -4.250 -8.550 3.160 1.00 95.50 83 SER A C 1
ATOM 585 O O . SER A 1 83 ? -4.896 -8.276 4.173 1.00 95.50 83 SER A O 1
ATOM 587 N N . TRP A 1 84 ? -4.509 -7.957 1.992 1.00 95.06 84 TRP A N 1
ATOM 588 C CA . TRP A 1 84 ? -5.551 -6.941 1.831 1.00 95.06 84 TRP A CA 1
ATOM 589 C C . TRP A 1 84 ? -6.949 -7.511 2.066 1.00 95.06 84 TRP A C 1
ATOM 591 O O . TRP A 1 84 ? -7.761 -6.891 2.747 1.00 95.06 84 TRP A O 1
ATOM 601 N N . LEU A 1 85 ? -7.216 -8.722 1.576 1.00 96.06 85 LEU A N 1
ATOM 602 C CA . LEU A 1 85 ? -8.503 -9.378 1.793 1.00 96.06 85 LEU A CA 1
ATOM 603 C C . LEU A 1 85 ? -8.703 -9.814 3.244 1.00 96.06 85 LEU A C 1
ATOM 605 O O . LEU A 1 85 ? -9.815 -9.708 3.745 1.00 96.06 85 LEU A O 1
ATOM 609 N N . VAL A 1 86 ? -7.654 -10.285 3.922 1.00 96.69 86 VAL A N 1
ATOM 610 C CA . VAL A 1 86 ? -7.729 -10.784 5.308 1.00 96.69 86 VAL A CA 1
ATOM 611 C C . VAL A 1 86 ? -7.819 -9.650 6.330 1.00 96.69 86 VAL A C 1
ATOM 613 O O . VAL A 1 86 ? -8.456 -9.809 7.373 1.00 96.69 86 VAL A O 1
ATOM 616 N N . THR A 1 87 ? -7.230 -8.486 6.050 1.00 95.25 87 THR A N 1
ATOM 617 C CA . THR A 1 87 ? -7.289 -7.346 6.981 1.00 95.25 87 THR A CA 1
ATOM 618 C C . THR A 1 87 ? -8.713 -6.816 7.167 1.00 95.25 87 THR A C 1
ATOM 620 O O . THR A 1 87 ? -9.068 -6.434 8.281 1.00 95.25 87 THR A O 1
ATOM 623 N N . LEU A 1 88 ? -9.567 -6.862 6.140 1.00 94.81 88 LEU A N 1
ATOM 624 C CA . LEU A 1 88 ? -10.970 -6.428 6.220 1.00 94.81 88 LEU A CA 1
ATOM 625 C C . LEU A 1 88 ? -11.828 -7.214 7.238 1.00 94.81 88 LEU A C 1
ATOM 627 O O . LEU A 1 88 ? -12.358 -6.591 8.158 1.00 94.81 88 LEU A O 1
ATOM 631 N N . PRO A 1 89 ? -11.974 -8.553 7.159 1.00 96.31 89 PRO A N 1
ATOM 632 C CA . PRO A 1 89 ? -12.760 -9.306 8.132 1.00 96.31 89 PRO A CA 1
ATOM 633 C C . PRO A 1 89 ? -12.133 -9.253 9.525 1.00 96.31 89 PRO A C 1
ATOM 635 O O . PRO A 1 89 ? -12.857 -9.165 10.513 1.00 96.31 89 PRO A O 1
ATOM 638 N N . PHE A 1 90 ? -10.800 -9.258 9.623 1.00 97.06 90 PHE A N 1
ATOM 639 C CA . PHE A 1 90 ? -10.123 -9.177 10.914 1.00 97.06 90 PHE A CA 1
ATOM 640 C C . PHE A 1 90 ? -10.423 -7.855 11.630 1.00 97.06 90 PHE A C 1
ATOM 642 O O . PHE A 1 90 ? -10.822 -7.856 12.794 1.00 97.06 90 PHE A O 1
ATOM 649 N N . THR A 1 91 ? -10.286 -6.727 10.928 1.00 96.38 91 THR A N 1
ATOM 650 C CA . THR A 1 91 ? -10.583 -5.403 11.497 1.00 96.38 91 THR A CA 1
ATOM 651 C C . THR A 1 91 ? -12.063 -5.235 11.820 1.00 96.38 91 THR A C 1
ATOM 653 O O . THR A 1 91 ? -12.383 -4.688 12.873 1.00 96.38 91 THR A O 1
ATOM 656 N N . LEU A 1 92 ? -12.959 -5.767 10.983 1.00 96.94 92 LEU A N 1
ATOM 657 C CA . LEU A 1 92 ? -14.399 -5.769 11.240 1.00 96.94 92 LEU A CA 1
ATOM 658 C C . LEU A 1 92 ? -14.747 -6.512 12.539 1.00 96.94 92 LEU A C 1
ATOM 660 O O . LEU A 1 92 ?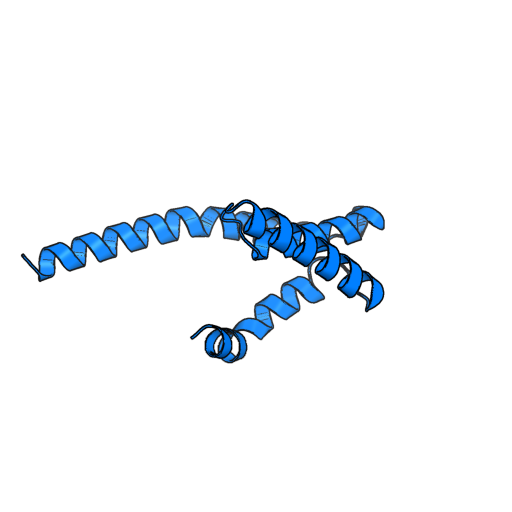 -15.444 -5.967 13.397 1.00 96.94 92 LEU A O 1
ATOM 664 N N . LEU A 1 93 ? -14.250 -7.743 12.699 1.00 97.56 93 LEU A N 1
ATOM 665 C CA . LEU A 1 93 ? -14.505 -8.563 13.886 1.00 97.56 93 LEU A CA 1
ATOM 666 C C . LEU A 1 93 ? -13.916 -7.928 15.147 1.00 97.56 93 LEU A C 1
ATOM 668 O O . LEU A 1 93 ? -14.580 -7.884 16.183 1.00 97.56 93 LEU A O 1
ATOM 672 N N . LEU A 1 94 ? -12.694 -7.399 15.053 1.00 97.56 94 LEU A N 1
ATOM 673 C CA . LEU A 1 94 ? -12.037 -6.732 16.170 1.00 97.56 94 LEU A CA 1
ATOM 674 C C . LEU A 1 94 ? -12.808 -5.479 16.604 1.00 97.56 94 LEU A C 1
ATOM 676 O O . LEU A 1 94 ? -13.065 -5.307 17.793 1.00 97.56 94 LEU A O 1
ATOM 680 N N . ALA A 1 95 ? -13.224 -4.635 15.655 1.00 97.56 95 ALA A N 1
ATOM 681 C CA . ALA A 1 95 ? -14.013 -3.440 15.946 1.00 97.56 95 ALA A CA 1
ATOM 682 C C . ALA A 1 95 ? -15.352 -3.792 16.613 1.00 97.56 95 ALA A C 1
ATOM 684 O O . ALA A 1 95 ? -15.718 -3.181 17.618 1.00 97.56 95 ALA A O 1
ATOM 685 N N . MET A 1 96 ? -16.048 -4.815 16.106 1.00 97.31 96 MET A N 1
ATOM 686 C CA . MET A 1 96 ? -17.306 -5.297 16.681 1.00 97.31 96 MET A CA 1
ATOM 687 C C . MET A 1 96 ? -17.128 -5.787 18.126 1.00 97.31 96 MET A C 1
ATOM 689 O O . MET A 1 96 ? -17.922 -5.441 19.002 1.00 97.31 96 MET A O 1
ATOM 693 N N . LEU A 1 97 ? -16.078 -6.568 18.387 1.00 97.50 97 LEU A N 1
ATOM 694 C CA . LEU A 1 97 ? -15.781 -7.105 19.713 1.00 97.50 97 LEU A CA 1
ATOM 695 C C . LEU A 1 97 ? -15.423 -5.989 20.701 1.00 97.50 97 LEU A C 1
ATOM 697 O O . LEU A 1 97 ? -15.981 -5.947 21.797 1.00 97.50 97 LEU A O 1
ATOM 701 N N . LEU A 1 98 ? -14.546 -5.062 20.307 1.00 97.19 98 LEU A N 1
ATOM 702 C CA . LEU A 1 98 ? -14.146 -3.932 21.150 1.00 97.19 98 LEU A CA 1
ATOM 703 C C . LEU A 1 98 ? -15.334 -3.027 21.488 1.00 97.19 98 LEU A C 1
ATOM 705 O O . LEU A 1 98 ? -15.498 -2.646 22.645 1.00 97.19 98 LEU A O 1
ATOM 709 N N . TYR A 1 99 ? -16.190 -2.730 20.508 1.00 96.88 99 TYR A N 1
ATOM 710 C CA . TYR A 1 99 ? -17.399 -1.941 20.734 1.00 96.88 99 TYR A CA 1
ATOM 711 C C . TYR A 1 99 ? -18.354 -2.624 21.722 1.00 96.88 99 TYR A C 1
ATOM 713 O O . TYR A 1 99 ? -18.866 -1.981 22.638 1.00 96.88 99 TYR A O 1
ATOM 721 N N . LYS A 1 100 ? -18.544 -3.944 21.593 1.00 96.44 100 LYS A N 1
ATOM 722 C CA . LYS A 1 100 ? -19.390 -4.716 22.512 1.00 96.44 100 LYS A CA 1
ATOM 723 C C . LYS A 1 100 ? -18.837 -4.729 23.941 1.00 96.44 100 LYS A C 1
ATOM 725 O O . LYS A 1 100 ? -19.612 -4.576 24.881 1.00 96.44 100 LYS A O 1
ATOM 730 N N . ILE A 1 101 ? -17.521 -4.890 24.106 1.00 97.19 101 ILE A N 1
ATOM 731 C CA . ILE A 1 101 ? -16.864 -4.817 25.422 1.00 97.19 101 ILE A CA 1
ATOM 732 C C . ILE A 1 101 ? -17.050 -3.432 26.037 1.00 97.19 101 ILE A C 1
ATOM 734 O O . ILE A 1 101 ? -17.392 -3.331 27.210 1.00 97.19 101 ILE A O 1
ATOM 738 N N . LEU A 1 102 ? -16.850 -2.376 25.246 1.00 97.12 102 LEU A N 1
ATOM 739 C CA . LEU A 1 102 ? -16.999 -1.004 25.718 1.00 97.12 102 LEU A CA 1
ATOM 740 C C . LEU A 1 102 ? -18.419 -0.740 26.232 1.00 97.12 102 LEU A C 1
ATOM 742 O O . LEU A 1 102 ? -18.576 -0.184 27.312 1.00 97.12 102 LEU A O 1
ATOM 746 N N . ILE A 1 103 ? -19.440 -1.182 25.492 1.00 96.75 103 ILE A N 1
ATOM 747 C CA . ILE A 1 103 ? -20.840 -1.069 25.920 1.00 96.75 103 ILE A CA 1
ATOM 748 C C . ILE A 1 103 ? -21.081 -1.818 27.230 1.00 96.75 103 ILE A C 1
ATOM 750 O O . ILE A 1 103 ? -21.655 -1.235 28.138 1.00 96.75 103 ILE A O 1
ATOM 754 N N . TYR A 1 104 ? -20.624 -3.068 27.345 1.00 95.75 104 TYR A N 1
ATOM 755 C CA . TYR A 1 104 ? -20.804 -3.875 28.560 1.00 95.75 104 TYR A CA 1
ATOM 756 C C . TYR A 1 104 ? -20.073 -3.308 29.788 1.00 95.75 104 TYR A C 1
ATOM 758 O O . TYR A 1 104 ? -20.425 -3.622 30.914 1.00 95.75 104 TYR A O 1
ATOM 766 N N . LEU A 1 105 ? -19.013 -2.522 29.586 1.00 95.25 105 LEU A N 1
ATOM 767 C CA . LEU A 1 105 ? -18.284 -1.889 30.684 1.00 95.25 105 LEU A CA 1
ATOM 768 C C . LEU A 1 105 ? -18.939 -0.576 31.140 1.00 95.25 105 LEU A C 1
ATOM 770 O O . LEU A 1 105 ? -18.796 -0.198 32.300 1.00 95.25 105 LEU A O 1
ATOM 774 N N . ILE A 1 106 ? -19.583 0.149 30.220 1.00 94.69 106 ILE A N 1
ATOM 775 C CA . ILE A 1 106 ? -20.209 1.451 30.495 1.00 94.69 106 ILE A CA 1
ATOM 776 C C . ILE A 1 106 ? -21.631 1.294 31.058 1.00 94.69 106 ILE A C 1
ATOM 778 O O . ILE A 1 106 ? -22.035 2.119 31.879 1.00 94.69 106 ILE A O 1
ATOM 782 N N . LEU A 1 107 ? -22.382 0.287 30.598 1.00 79.88 107 LEU A N 1
ATOM 783 C CA . LEU A 1 107 ? -23.727 -0.075 31.072 1.00 79.88 107 LEU A CA 1
ATOM 784 C C . LEU A 1 107 ? -23.656 -1.179 32.126 1.00 79.88 107 LEU A C 1
ATOM 786 O O . LEU A 1 107 ? -24.360 -1.036 33.149 1.00 79.88 107 LEU A O 1
#

Nearest PDB structures (foldseek):
  1knz-assembly4_N  TM=6.284E-01  e=4.655E+00  Simian rotavirus A/SA11

Sequence (107 aa):
AVGGGLMAFGANVIKTIGENITEINPIRGFCAEFGAATTILVCSRLGLPISTTHVIVGSVVGIGIARGAGTLDLRILKNICISWLVTLPFTLLLAMLLYKILIYLIL

Foldseek 3Di:
DVVVCCVVPVPVVCCCLDPVFFPDDPVLLVQLVVQLVVVVVVCVVVVHDDDSSVSSSVSSCVSCVVVPNVRGDVVSVVVVVVVVVVVVVVVVVVVVVVVVVVVVVVD

Secondary structure (DSSP, 8-state):
-HHHHHHHHHHHHHHIIIIISS---HHHHHHHHHHHHHHHHHHHHTT----HHHHHHHHHHHHHHHH-GGGS-HHHHHHHHHHHHHHHHHHHHHHHHHHHHHHHHH-

pLDDT: mean 93.91, std 4.46, range [70.44, 98.31]

Solvent-accessible surface area (backbone atoms only — not comparable to full-atom values): 5966 Å² total; per-residue (Å²): 110,71,68,61,50,41,74,75,60,33,64,66,56,51,47,42,66,51,58,53,39,30,90,60,49,75,69,53,47,49,53,20,50,50,53,21,52,52,52,52,51,54,36,51,75,71,69,49,92,71,62,67,68,59,40,41,52,51,24,49,49,49,60,26,47,76,74,38,67,86,55,45,38,61,66,52,51,50,52,51,54,50,49,61,60,51,49,52,60,53,52,51,53,50,51,53,51,52,52,52,51,52,49,67,72,75,106

Radius of gyration: 17.63 Å; Cα contacts (8 Å, |Δi|>4): 56; chains: 1; bounding box: 40×32×50 Å